Protein AF-A0A544TQI8-F1 (afdb_monomer_lite)

Structure (mmCIF, N/CA/C/O backbone):
data_AF-A0A544TQI8-F1
#
_entry.id   AF-A0A544TQI8-F1
#
loop_
_atom_site.group_PDB
_atom_site.id
_atom_site.type_symbol
_atom_site.label_atom_id
_atom_site.label_alt_id
_atom_site.label_comp_id
_atom_site.label_asym_id
_atom_site.label_entity_id
_atom_site.label_seq_id
_atom_site.pdbx_PDB_ins_code
_atom_site.Cartn_x
_atom_site.Cartn_y
_atom_site.Cartn_z
_atom_site.occupancy
_atom_site.B_iso_or_equiv
_atom_site.auth_seq_id
_atom_site.auth_comp_id
_atom_site.auth_asym_id
_atom_site.auth_atom_id
_atom_site.pdbx_PDB_model_num
ATOM 1 N N . MET A 1 1 ? 3.063 -7.595 -22.246 1.00 33.50 1 MET A N 1
ATOM 2 C CA . MET A 1 1 ? 1.743 -7.183 -22.758 1.00 33.50 1 MET A CA 1
ATOM 3 C C . MET A 1 1 ? 1.339 -8.216 -23.796 1.00 33.50 1 MET A C 1
ATOM 5 O O . MET A 1 1 ? 2.008 -8.304 -24.815 1.00 33.50 1 MET A O 1
ATOM 9 N N . ILE A 1 2 ? 0.382 -9.089 -23.473 1.00 39.00 2 ILE A N 1
ATOM 10 C CA . ILE A 1 2 ? -0.178 -10.037 -24.446 1.00 39.00 2 ILE A CA 1
ATOM 11 C C . ILE A 1 2 ? -1.160 -9.211 -25.275 1.00 39.00 2 ILE A C 1
ATOM 13 O O . ILE A 1 2 ? -2.130 -8.689 -24.732 1.00 39.00 2 ILE A O 1
ATOM 17 N N . LEU A 1 3 ? -0.829 -8.982 -26.543 1.00 39.50 3 LEU A N 1
ATOM 18 C CA . LEU A 1 3 ? -1.693 -8.264 -27.471 1.00 39.50 3 LEU A CA 1
ATOM 19 C C . LEU A 1 3 ? -2.865 -9.196 -27.801 1.00 39.50 3 LEU A C 1
ATOM 21 O O . LEU A 1 3 ? -2.678 -10.246 -28.402 1.00 39.50 3 LEU A O 1
ATOM 25 N N . LEU A 1 4 ? -4.070 -8.825 -27.367 1.00 50.56 4 LEU A N 1
ATOM 26 C CA . LEU A 1 4 ? -5.328 -9.574 -27.535 1.00 50.56 4 LEU A CA 1
ATOM 27 C C . LEU A 1 4 ? -5.825 -9.656 -28.997 1.00 50.56 4 LEU A C 1
ATOM 29 O O . LEU A 1 4 ? -6.985 -9.976 -29.224 1.00 50.56 4 LEU A O 1
ATOM 33 N N . ASN A 1 5 ? -4.967 -9.360 -29.976 1.00 49.22 5 ASN A N 1
ATOM 34 C CA . ASN A 1 5 ? -5.306 -9.316 -31.400 1.00 49.22 5 ASN A CA 1
ATOM 35 C C . ASN A 1 5 ? -4.503 -10.314 -32.251 1.00 49.22 5 ASN A C 1
ATOM 37 O O . ASN A 1 5 ? -4.625 -10.304 -33.473 1.00 49.22 5 ASN A O 1
ATOM 41 N N . ASP A 1 6 ? -3.677 -11.159 -31.628 1.00 52.00 6 ASP A N 1
ATOM 42 C CA . ASP A 1 6 ? -2.896 -12.155 -32.357 1.00 52.00 6 ASP A CA 1
ATOM 43 C C . ASP A 1 6 ? -3.709 -13.450 -32.550 1.00 52.00 6 ASP A C 1
ATOM 45 O O . ASP A 1 6 ? -4.321 -13.967 -31.614 1.00 52.00 6 ASP A O 1
ATOM 49 N N . ASP A 1 7 ? -3.697 -13.959 -33.787 1.00 59.19 7 ASP A N 1
ATOM 50 C CA . ASP A 1 7 ? -4.352 -15.189 -34.252 1.00 59.19 7 ASP A CA 1
ATOM 51 C C . ASP A 1 7 ? -4.130 -16.363 -33.271 1.00 59.19 7 ASP A C 1
ATOM 53 O O . ASP A 1 7 ? -3.034 -16.546 -32.736 1.00 59.19 7 ASP A O 1
ATOM 57 N N . VAL A 1 8 ? -5.157 -17.186 -33.036 1.00 58.22 8 VAL A N 1
ATOM 58 C CA . VAL A 1 8 ? -5.139 -18.327 -32.095 1.00 58.22 8 VAL A CA 1
ATOM 59 C C . VAL A 1 8 ? -3.927 -19.242 -32.325 1.00 58.22 8 VAL A C 1
ATOM 61 O O . VAL A 1 8 ? -3.329 -19.749 -31.371 1.00 58.22 8 VAL A O 1
ATOM 64 N N . ASN A 1 9 ? -3.488 -19.373 -33.580 1.00 58.84 9 ASN A N 1
ATOM 65 C CA . ASN A 1 9 ? -2.301 -20.143 -33.955 1.00 58.84 9 ASN A CA 1
ATOM 66 C C . ASN A 1 9 ? -0.993 -19.581 -33.357 1.00 58.84 9 ASN A C 1
ATOM 68 O O . ASN A 1 9 ? -0.081 -20.337 -33.010 1.00 58.84 9 ASN A O 1
ATOM 72 N N . TYR A 1 10 ? -0.898 -18.261 -33.185 1.00 60.62 10 TYR A N 1
ATOM 73 C CA . TYR A 1 10 ? 0.247 -17.594 -32.564 1.00 60.62 10 TYR A CA 1
ATOM 74 C C . TYR A 1 10 ? 0.290 -17.819 -31.048 1.00 60.62 10 TYR A C 1
ATOM 76 O O . TYR A 1 10 ? 1.363 -18.060 -30.486 1.00 60.62 10 TYR A O 1
ATOM 84 N N . LEU A 1 11 ? -0.870 -17.805 -30.384 1.00 57.50 11 LEU A N 1
ATOM 85 C CA . LEU A 1 11 ? -0.966 -18.071 -28.946 1.00 57.50 11 LEU A CA 1
ATOM 86 C C . LEU A 1 11 ? -0.555 -19.512 -28.614 1.00 57.50 11 LEU A C 1
ATOM 88 O O . LEU A 1 11 ? 0.201 -19.729 -27.664 1.00 57.50 11 LEU A O 1
ATOM 92 N N . MET A 1 12 ? -0.965 -20.479 -29.438 1.00 59.19 12 MET A N 1
ATOM 93 C CA . MET A 1 12 ? -0.558 -21.881 -29.295 1.00 59.19 12 MET A CA 1
ATOM 94 C C . MET A 1 12 ? 0.950 -22.064 -29.488 1.00 59.19 12 MET A C 1
ATOM 96 O O . MET A 1 12 ? 1.611 -22.659 -28.638 1.00 59.19 12 MET A O 1
ATOM 100 N N . GLY A 1 13 ? 1.510 -21.512 -30.569 1.00 62.47 13 GLY A N 1
ATOM 101 C CA . GLY A 1 13 ? 2.920 -21.709 -30.913 1.00 62.47 13 GLY A CA 1
ATOM 102 C C . GLY A 1 13 ? 3.904 -21.005 -29.975 1.00 62.47 13 GLY A C 1
ATOM 103 O O . GLY A 1 13 ? 4.979 -21.536 -29.702 1.00 62.47 13 GLY A O 1
ATOM 104 N N . LYS A 1 14 ? 3.558 -19.816 -29.465 1.00 62.19 14 LYS A N 1
ATOM 105 C CA . LYS A 1 14 ? 4.478 -18.998 -28.657 1.00 62.19 14 LYS A CA 1
ATOM 106 C C . LYS A 1 14 ? 4.381 -19.259 -27.157 1.00 62.19 14 LYS A C 1
ATOM 108 O O . LYS A 1 14 ? 5.388 -19.141 -26.460 1.00 62.19 14 LYS A O 1
ATOM 113 N N . TYR A 1 15 ? 3.189 -19.586 -26.661 1.00 60.22 15 TYR A N 1
ATOM 114 C CA . TYR A 1 15 ? 2.921 -19.701 -25.225 1.00 60.22 15 TYR A CA 1
ATOM 115 C C . TYR A 1 15 ? 2.523 -21.118 -24.784 1.00 60.22 15 TYR A C 1
ATOM 117 O O . TYR A 1 15 ? 2.241 -21.313 -23.605 1.00 60.22 15 TYR A O 1
ATOM 125 N N . ASN A 1 16 ? 2.541 -22.103 -25.696 1.00 64.44 16 ASN A N 1
ATOM 126 C CA . ASN A 1 16 ? 2.201 -23.510 -25.436 1.00 64.44 16 ASN A CA 1
ATOM 127 C C . ASN A 1 16 ? 0.862 -23.668 -24.692 1.00 64.44 16 ASN A C 1
ATOM 129 O O . ASN A 1 16 ? 0.734 -24.417 -23.721 1.00 64.44 16 ASN A O 1
ATOM 133 N N . VAL A 1 17 ? -0.116 -22.869 -25.113 1.00 68.25 17 VAL A N 1
ATOM 134 C CA . VAL A 1 17 ? -1.432 -22.766 -24.486 1.00 68.25 17 VAL A CA 1
ATOM 135 C C . VAL A 1 17 ? -2.222 -24.045 -24.760 1.00 68.25 17 VAL A C 1
ATOM 137 O O . VAL A 1 17 ? -2.311 -24.476 -25.906 1.00 68.25 17 VAL A O 1
ATOM 140 N N . SER A 1 18 ? -2.791 -24.652 -23.715 1.00 69.12 18 SER A N 1
ATOM 141 C CA . SER A 1 18 ? -3.579 -25.881 -23.844 1.00 69.12 18 SER A CA 1
ATOM 142 C C . SER A 1 18 ? -4.936 -25.629 -24.512 1.00 69.12 18 SER A C 1
ATOM 144 O O . SER A 1 18 ? -5.539 -24.565 -24.353 1.00 69.12 18 SER A O 1
ATOM 146 N N . ASP A 1 19 ? -5.466 -26.645 -25.199 1.00 68.19 19 ASP A N 1
ATOM 147 C CA . ASP A 1 19 ? -6.786 -26.590 -25.850 1.00 68.19 19 ASP A CA 1
ATOM 148 C C . ASP A 1 19 ? -7.921 -26.238 -24.874 1.00 68.19 19 ASP A C 1
ATOM 150 O O . ASP A 1 19 ? -8.929 -25.637 -25.248 1.00 68.19 19 ASP A O 1
ATOM 154 N N . GLU A 1 20 ? -7.762 -26.602 -23.601 1.00 70.75 20 GLU A N 1
ATOM 155 C CA . GLU A 1 20 ? -8.713 -26.288 -22.536 1.00 70.75 20 GLU A CA 1
ATOM 156 C C . GLU A 1 20 ? -8.747 -24.787 -22.226 1.00 70.75 20 GLU A C 1
ATOM 158 O O . GLU A 1 20 ? -9.825 -24.204 -22.096 1.00 70.75 20 GLU A O 1
ATOM 163 N N . PHE A 1 21 ? -7.583 -24.135 -22.202 1.00 68.06 21 PHE A N 1
ATOM 164 C CA . PHE A 1 21 ? -7.500 -22.690 -22.013 1.00 68.06 21 PHE A CA 1
ATOM 165 C C . PHE A 1 21 ? -8.109 -21.934 -23.198 1.00 68.06 21 PHE A C 1
ATOM 167 O O . PHE A 1 21 ? -8.815 -20.950 -22.994 1.00 68.06 21 PHE A O 1
ATOM 174 N N . LEU A 1 22 ? -7.904 -22.410 -24.430 1.00 68.44 22 LEU A N 1
ATOM 175 C CA . LEU A 1 22 ? -8.494 -21.790 -25.623 1.00 68.44 22 LEU A CA 1
ATOM 176 C C . LEU A 1 22 ? -10.021 -21.875 -25.634 1.00 68.44 22 LEU A C 1
ATOM 178 O O . LEU A 1 22 ? -10.691 -20.908 -25.991 1.00 68.44 22 LEU A O 1
ATOM 182 N N . LYS A 1 23 ? -10.590 -23.004 -25.198 1.00 69.94 23 LYS A N 1
ATOM 183 C CA . LYS A 1 23 ? -12.048 -23.140 -25.044 1.00 69.94 23 LYS A CA 1
ATOM 184 C C . LYS A 1 23 ? -12.604 -22.155 -24.023 1.00 69.94 23 LYS A C 1
ATOM 186 O O . LYS A 1 23 ? -13.650 -21.558 -24.260 1.00 69.94 23 LYS A O 1
ATOM 191 N N . LEU A 1 24 ? -11.899 -21.980 -22.910 1.00 70.00 24 LEU A N 1
ATOM 192 C CA . LEU A 1 24 ? -12.303 -21.066 -21.847 1.00 70.00 24 LEU A CA 1
ATOM 193 C C . LEU A 1 24 ? -12.181 -19.604 -22.303 1.00 70.00 24 LEU A C 1
ATOM 195 O O . LEU A 1 24 ? -13.085 -18.810 -22.057 1.00 70.00 24 LEU A O 1
ATOM 199 N N . LEU A 1 25 ? -11.126 -19.274 -23.051 1.00 69.44 25 LEU A N 1
ATOM 200 C CA . LEU A 1 25 ? -10.949 -17.961 -23.670 1.00 69.44 25 LEU A CA 1
ATOM 201 C C . LEU A 1 25 ? -12.081 -17.645 -24.655 1.00 69.44 25 LEU A C 1
ATOM 203 O O . LEU A 1 25 ? -12.679 -16.577 -24.559 1.00 69.44 25 LEU A O 1
ATOM 207 N N . ASN A 1 26 ? -12.430 -18.585 -25.537 1.00 68.75 26 ASN A N 1
ATOM 208 C CA . ASN A 1 26 ? -13.532 -18.407 -26.484 1.00 68.75 26 ASN A CA 1
ATOM 209 C C . ASN A 1 26 ? -14.877 -18.232 -25.766 1.00 68.75 26 ASN A C 1
ATOM 211 O O . ASN A 1 26 ? -15.634 -17.332 -26.108 1.00 68.75 26 ASN A O 1
ATOM 215 N N . ALA A 1 27 ? -15.141 -19.010 -24.712 1.00 70.25 27 ALA A N 1
ATOM 216 C CA . ALA A 1 27 ? -16.361 -18.860 -23.919 1.00 70.25 27 ALA A CA 1
ATOM 217 C C . ALA A 1 27 ? -16.449 -17.486 -23.227 1.00 70.25 27 ALA A C 1
ATOM 219 O O . ALA A 1 27 ? -17.521 -16.883 -23.185 1.00 70.25 27 ALA A O 1
ATOM 220 N N . ILE A 1 28 ? -15.326 -16.967 -22.716 1.00 67.62 28 ILE A N 1
ATOM 221 C CA . ILE A 1 28 ? -15.257 -15.615 -22.142 1.00 67.62 28 ILE A CA 1
ATOM 222 C C . ILE A 1 28 ? -15.479 -14.553 -23.226 1.00 67.62 28 ILE A C 1
ATOM 224 O O . ILE A 1 28 ? -16.180 -13.572 -22.981 1.00 67.62 28 ILE A O 1
ATOM 228 N N . MET A 1 29 ? -14.905 -14.731 -24.418 1.00 63.56 29 MET A N 1
ATOM 229 C CA . MET A 1 29 ? -15.091 -13.803 -25.537 1.00 63.56 29 MET A CA 1
ATOM 230 C C . MET A 1 29 ? -16.538 -13.782 -26.032 1.00 63.56 29 MET A C 1
ATOM 232 O O . MET A 1 29 ? -17.070 -12.704 -26.290 1.00 63.56 29 MET A O 1
ATOM 236 N N . ASP A 1 30 ? -17.194 -14.937 -26.108 1.00 68.75 30 ASP A N 1
ATOM 237 C CA . ASP A 1 30 ? -18.601 -15.042 -26.493 1.00 68.75 30 ASP A CA 1
ATOM 238 C C . ASP A 1 30 ? -19.522 -14.389 -25.451 1.00 68.75 30 ASP A C 1
ATOM 240 O O . ASP A 1 30 ? -20.425 -13.633 -25.814 1.00 68.75 30 ASP A O 1
ATOM 244 N N . ASP A 1 31 ? -19.252 -14.589 -24.156 1.00 68.44 31 ASP A N 1
ATOM 245 C CA . ASP A 1 31 ? -19.977 -13.920 -23.067 1.00 68.44 31 ASP A CA 1
ATOM 246 C C . ASP A 1 31 ? -19.749 -12.394 -23.073 1.00 68.44 31 ASP A C 1
ATOM 248 O O . ASP A 1 31 ? -20.691 -11.614 -22.909 1.00 68.44 31 ASP A O 1
ATOM 252 N N . ALA A 1 32 ? -18.521 -11.941 -23.345 1.00 58.91 32 ALA A N 1
ATOM 253 C CA . ALA A 1 32 ? -18.191 -10.520 -23.460 1.00 58.91 32 ALA A CA 1
ATOM 254 C C . ALA A 1 32 ? -18.827 -9.861 -24.700 1.00 58.91 32 ALA A C 1
ATOM 256 O O . ALA A 1 32 ? -19.307 -8.724 -24.617 1.00 58.91 32 ALA A O 1
ATOM 257 N N . ASN A 1 33 ? -18.876 -10.577 -25.829 1.00 60.59 33 ASN A N 1
ATOM 258 C CA . ASN A 1 33 ? -19.568 -10.161 -27.051 1.00 60.59 33 ASN A CA 1
ATOM 259 C C . ASN A 1 33 ? -21.082 -10.060 -26.826 1.00 60.59 33 ASN A C 1
ATOM 261 O O . ASN A 1 33 ? -21.691 -9.056 -27.199 1.00 60.59 33 ASN A O 1
ATOM 265 N N . ALA A 1 34 ? -21.685 -11.056 -26.168 1.00 65.88 34 ALA A N 1
ATOM 266 C CA . ALA A 1 34 ? -23.108 -11.053 -25.827 1.00 65.88 34 ALA A CA 1
ATOM 267 C C . ALA A 1 34 ? -23.478 -9.888 -24.891 1.00 65.88 34 ALA A C 1
ATOM 269 O O . ALA A 1 34 ? -24.565 -9.321 -25.002 1.00 65.88 34 ALA A O 1
ATOM 270 N N . LYS A 1 35 ? -22.552 -9.482 -24.013 1.00 62.75 35 LYS A N 1
ATOM 271 C CA . LYS A 1 35 ? -22.691 -8.324 -23.114 1.00 62.75 35 LYS A CA 1
ATOM 272 C C . LYS A 1 35 ? -22.326 -6.981 -23.761 1.00 62.75 35 LYS A C 1
ATOM 274 O O . LYS A 1 35 ? -22.401 -5.952 -23.096 1.00 62.75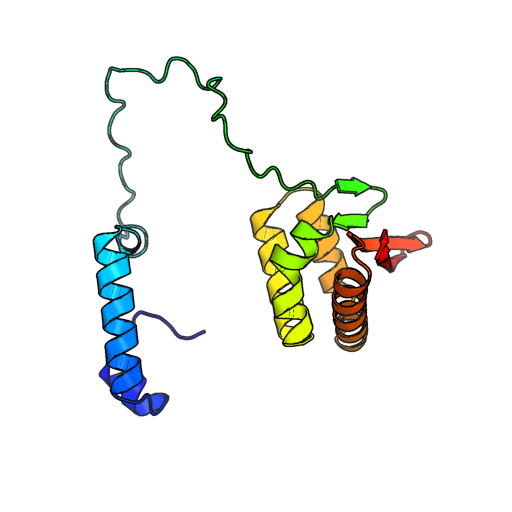 35 LYS A O 1
ATOM 279 N N . GLY A 1 36 ? -21.941 -6.967 -25.041 1.00 56.41 36 GLY A N 1
ATOM 280 C CA . GLY A 1 36 ? -21.633 -5.751 -25.801 1.00 56.41 36 GLY A CA 1
ATOM 281 C C . GLY A 1 36 ? -20.338 -5.036 -25.393 1.00 56.41 36 GLY A C 1
ATOM 282 O O . GLY A 1 36 ? -20.113 -3.908 -25.826 1.00 56.41 36 GLY A O 1
ATOM 283 N N . LEU A 1 37 ? -19.476 -5.673 -24.595 1.00 53.09 37 LEU A N 1
ATOM 284 C CA . LEU A 1 37 ? -18.256 -5.066 -24.041 1.00 53.09 37 LEU A CA 1
ATOM 285 C C . LEU A 1 37 ? -17.127 -4.923 -25.074 1.00 53.09 37 LEU A C 1
ATOM 287 O O . LEU A 1 37 ? -16.242 -4.086 -24.927 1.00 53.09 37 LEU A O 1
ATOM 291 N N . THR A 1 38 ? -17.164 -5.714 -26.142 1.00 48.69 38 THR A N 1
ATOM 292 C CA . THR A 1 38 ? -16.158 -5.714 -27.217 1.00 48.69 38 THR A CA 1
ATOM 293 C C . THR A 1 38 ? -16.434 -4.685 -28.314 1.00 48.69 38 THR A C 1
ATOM 295 O O . THR A 1 38 ? -15.518 -4.316 -29.047 1.00 48.69 38 THR A O 1
ATOM 298 N N . LYS A 1 39 ? -17.661 -4.148 -28.398 1.00 47.78 39 LYS A N 1
ATOM 299 C CA . LYS A 1 39 ? -18.039 -3.126 -29.393 1.00 47.78 39 LYS A CA 1
ATOM 300 C C . LYS A 1 39 ? -17.334 -1.778 -29.206 1.00 47.78 39 LYS A C 1
ATOM 302 O O . LYS A 1 39 ? -17.347 -0.978 -30.129 1.00 47.78 39 LYS A O 1
ATOM 307 N N . GLY A 1 40 ? -16.730 -1.524 -28.044 1.00 43.62 40 GLY A N 1
ATOM 308 C CA . GLY A 1 40 ? -15.993 -0.286 -27.769 1.00 43.62 40 GLY A CA 1
ATOM 309 C C . GLY A 1 40 ? -14.484 -0.360 -28.014 1.00 43.62 40 GLY A C 1
ATOM 310 O O . GLY A 1 40 ? -13.809 0.652 -27.865 1.00 43.62 40 GLY A O 1
ATOM 311 N N . LEU A 1 41 ? -13.936 -1.538 -28.339 1.00 43.69 41 LEU A N 1
ATOM 312 C CA . LEU A 1 41 ? -12.482 -1.746 -28.422 1.00 43.69 41 LEU A CA 1
ATOM 313 C C . LEU A 1 41 ? -11.964 -1.932 -29.855 1.00 43.69 41 LEU A C 1
ATOM 315 O O . LEU A 1 41 ? -10.753 -1.910 -30.057 1.00 43.69 41 LEU A O 1
ATOM 319 N N . ILE A 1 42 ? -12.852 -2.086 -30.844 1.00 43.75 42 ILE A N 1
ATOM 320 C CA . ILE A 1 42 ? -12.483 -2.220 -32.260 1.00 43.75 42 ILE A CA 1
ATOM 321 C C . ILE A 1 42 ? -13.435 -1.383 -33.126 1.00 43.75 42 ILE A C 1
ATOM 323 O O . ILE A 1 42 ? -14.282 -1.911 -33.841 1.00 43.75 42 ILE A O 1
ATOM 327 N N . SER A 1 43 ? -13.313 -0.062 -33.061 1.00 39.00 43 SER A N 1
ATOM 328 C CA . SER A 1 43 ? -13.720 0.800 -34.172 1.00 39.00 43 SER A CA 1
ATOM 329 C C . SER A 1 43 ? -12.891 2.080 -34.147 1.00 39.00 43 SER A C 1
ATOM 331 O O . SER A 1 43 ? -13.012 2.877 -33.222 1.00 39.00 43 SER A O 1
ATOM 333 N N . ASP A 1 44 ? -12.090 2.278 -35.194 1.00 43.34 44 ASP A N 1
ATOM 334 C CA . ASP A 1 44 ? -11.446 3.555 -35.549 1.00 43.34 44 ASP A CA 1
ATOM 335 C C . ASP A 1 44 ? -12.463 4.622 -36.014 1.00 43.34 44 ASP A C 1
ATOM 337 O O . ASP A 1 44 ? -12.092 5.715 -36.434 1.00 43.34 44 ASP A O 1
ATOM 341 N N . ASP A 1 45 ? -13.761 4.334 -35.914 1.00 40.38 45 ASP A N 1
ATOM 342 C CA . ASP A 1 45 ? -14.816 5.308 -36.124 1.00 40.38 45 ASP A CA 1
ATOM 343 C C . ASP A 1 45 ? -15.122 6.011 -34.803 1.00 40.38 45 ASP A C 1
ATOM 345 O O . ASP A 1 45 ? -15.565 5.396 -33.828 1.00 40.38 45 ASP A O 1
ATOM 349 N N . PHE A 1 46 ? -14.925 7.332 -34.790 1.00 42.31 46 PHE A N 1
ATOM 350 C CA . PHE A 1 46 ? -15.601 8.218 -33.852 1.00 42.31 46 PHE A CA 1
ATOM 351 C C . PHE A 1 46 ? -17.082 7.833 -33.844 1.00 42.31 46 PHE A C 1
ATOM 353 O O . PHE A 1 46 ? -17.809 8.113 -34.797 1.00 42.31 46 PHE A O 1
ATOM 360 N N . VAL A 1 47 ? -17.528 7.178 -32.771 1.00 38.84 47 VAL A N 1
ATOM 361 C CA . VAL A 1 47 ? -18.945 6.923 -32.540 1.00 38.84 47 VAL A CA 1
ATOM 362 C C . VAL A 1 47 ? -19.614 8.289 -32.484 1.00 38.84 47 VAL A C 1
ATOM 364 O O . VAL A 1 47 ? -19.485 9.024 -31.504 1.00 38.84 47 VAL A O 1
ATOM 367 N N . SER A 1 48 ? -20.316 8.651 -33.556 1.00 38.78 48 SER A N 1
ATOM 368 C CA . SER A 1 48 ? -21.303 9.714 -33.511 1.00 38.78 48 SER A CA 1
ATOM 369 C C . SER A 1 48 ? -22.303 9.311 -32.438 1.00 38.78 48 SER A C 1
ATOM 371 O O . SER A 1 48 ? -23.056 8.349 -32.614 1.00 38.78 48 SER A O 1
ATOM 373 N N . LEU A 1 49 ? -22.244 10.009 -31.302 1.00 41.91 49 LEU A N 1
ATOM 374 C CA . LEU A 1 49 ? -23.219 9.878 -30.232 1.00 41.91 49 LEU A CA 1
ATOM 375 C C . LEU A 1 49 ? -24.613 9.967 -30.867 1.00 41.91 49 LEU A C 1
ATOM 377 O O . LEU A 1 49 ? -24.828 10.861 -31.694 1.00 41.91 49 LEU A O 1
ATOM 381 N N . PRO A 1 50 ? -25.544 9.053 -30.539 1.00 41.31 50 PRO A N 1
ATOM 382 C CA . PRO A 1 50 ? -26.901 9.154 -31.045 1.00 41.31 50 PRO A CA 1
ATOM 383 C C . PRO A 1 50 ? -27.424 10.555 -30.726 1.00 41.31 50 PRO A C 1
ATOM 385 O O . PRO A 1 50 ? -27.290 11.031 -29.595 1.00 41.31 50 PRO A O 1
ATOM 388 N N . THR A 1 51 ? -27.963 11.230 -31.746 1.00 45.50 51 THR A N 1
ATOM 389 C CA . THR A 1 51 ? -28.641 12.521 -31.587 1.00 45.50 51 THR A CA 1
ATOM 390 C C . THR A 1 51 ? -29.576 12.442 -30.385 1.00 45.50 51 THR A C 1
ATOM 392 O O . THR A 1 51 ? -30.248 11.413 -30.251 1.00 45.50 51 THR A O 1
ATOM 395 N N . PRO A 1 52 ? -29.620 13.476 -29.521 1.00 42.66 52 PRO A N 1
ATOM 396 C CA . PRO A 1 52 ? -30.397 13.426 -28.293 1.00 42.66 52 PRO A CA 1
ATOM 397 C C . PRO A 1 52 ? -31.819 12.996 -28.631 1.00 42.66 52 PRO A C 1
ATOM 399 O O . PRO A 1 52 ? -32.504 13.669 -29.400 1.00 42.66 52 PRO A O 1
ATOM 402 N N . VAL A 1 53 ? -32.237 11.845 -28.103 1.00 46.00 53 VAL A N 1
ATOM 403 C CA . VAL A 1 53 ? -33.641 11.454 -28.152 1.00 46.00 53 VAL A CA 1
ATOM 404 C C . VAL A 1 53 ? -34.392 12.568 -27.437 1.00 46.00 53 VAL A C 1
ATOM 406 O O . VAL A 1 53 ? -34.067 12.907 -26.297 1.00 46.00 53 VAL A O 1
ATOM 409 N N . GLU A 1 54 ? -35.332 13.180 -28.151 1.00 46.59 54 GLU A N 1
ATOM 410 C CA . GLU A 1 54 ? -36.215 14.244 -27.686 1.00 46.59 54 GLU A CA 1
ATOM 411 C C . GLU A 1 54 ? -37.140 13.671 -26.601 1.00 46.59 54 GLU A C 1
ATOM 413 O O . GLU A 1 54 ? -38.261 13.227 -26.814 1.00 46.59 54 GLU A O 1
ATOM 418 N N . GLY A 1 55 ? -36.549 13.559 -25.426 1.00 48.38 55 GLY A N 1
ATOM 419 C CA . GLY A 1 55 ? -37.019 12.882 -24.232 1.00 48.38 55 GLY A CA 1
ATOM 420 C C . GLY A 1 55 ? -35.956 13.149 -23.181 1.00 48.38 55 GLY A C 1
ATOM 421 O O . GLY A 1 55 ? -35.288 12.235 -22.704 1.00 48.38 55 GLY A O 1
ATOM 422 N N . GLY A 1 56 ? -35.705 14.444 -22.967 1.00 39.66 56 GLY A N 1
ATOM 423 C CA . GLY A 1 56 ? -34.600 14.946 -22.172 1.00 39.66 56 GLY A CA 1
ATOM 424 C C . GLY A 1 56 ? -34.540 14.259 -20.815 1.00 39.66 56 GLY A C 1
ATOM 425 O O . GLY A 1 56 ? -35.549 14.101 -20.130 1.00 39.66 56 GLY A O 1
ATOM 426 N N . ILE A 1 57 ? -33.332 13.880 -20.412 1.00 49.16 57 ILE A N 1
ATOM 427 C CA . ILE A 1 57 ? -33.034 13.636 -19.006 1.00 49.16 57 ILE A CA 1
ATOM 428 C C . ILE A 1 57 ? -33.187 14.998 -18.320 1.0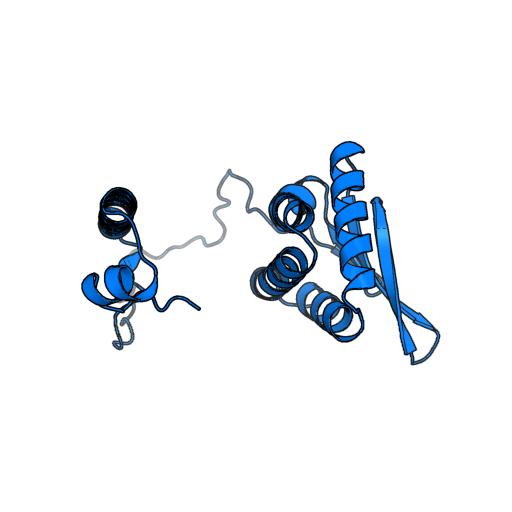0 49.16 57 ILE A C 1
ATOM 430 O O . ILE A 1 57 ? -32.280 15.824 -18.350 1.00 49.16 57 ILE A O 1
ATOM 434 N N . THR A 1 58 ? -34.374 15.271 -17.784 1.00 47.47 58 THR A N 1
ATOM 435 C CA . THR A 1 58 ? -34.706 16.544 -17.127 1.00 47.47 58 THR A CA 1
ATOM 436 C C . THR A 1 58 ? -34.265 16.604 -15.667 1.00 47.47 58 THR A C 1
ATOM 438 O O . THR A 1 58 ? -34.476 17.623 -15.030 1.00 47.47 58 THR A O 1
ATOM 441 N N . ASP A 1 59 ? -33.642 15.551 -15.135 1.00 48.38 59 ASP A N 1
ATOM 442 C CA . ASP A 1 59 ? -33.081 15.548 -13.782 1.00 48.38 59 ASP A CA 1
ATOM 443 C C . ASP A 1 59 ? -31.807 14.703 -13.748 1.00 48.38 59 ASP A C 1
ATOM 445 O O . ASP A 1 59 ? -31.839 13.478 -13.629 1.00 48.38 59 ASP A O 1
ATOM 449 N N . ILE A 1 60 ? -30.665 15.384 -13.806 1.00 50.66 60 ILE A N 1
ATOM 450 C CA . ILE A 1 60 ? -29.340 14.831 -13.469 1.00 50.66 60 ILE A CA 1
ATOM 451 C C . ILE A 1 60 ? -29.159 14.694 -11.939 1.00 50.66 60 ILE A C 1
ATOM 453 O O . ILE A 1 60 ? -28.093 14.340 -11.449 1.00 50.66 60 ILE A O 1
ATOM 457 N N . THR A 1 61 ? -30.215 14.994 -11.186 1.00 45.44 61 THR A N 1
ATOM 458 C CA . THR A 1 61 ? -30.356 15.019 -9.722 1.00 45.44 61 THR A CA 1
ATOM 459 C C . THR A 1 61 ? -31.112 13.809 -9.178 1.00 45.44 61 THR A C 1
ATOM 461 O O . THR A 1 61 ? -31.333 13.727 -7.971 1.00 45.44 61 THR A O 1
ATOM 464 N N . LYS A 1 62 ? -31.511 12.844 -10.019 1.00 41.19 62 LYS A N 1
ATOM 465 C CA . LYS A 1 62 ? -32.031 11.570 -9.511 1.00 41.19 62 LYS A CA 1
ATOM 466 C C . LYS A 1 62 ? -30.890 10.762 -8.900 1.00 41.19 62 LYS A C 1
ATOM 468 O O . LYS A 1 62 ? -30.156 10.072 -9.601 1.00 41.19 62 LYS A O 1
ATOM 473 N N . GLU A 1 63 ? -30.770 10.866 -7.580 1.00 43.03 63 GLU A N 1
ATOM 474 C CA . GLU A 1 63 ? -30.029 9.931 -6.742 1.00 43.03 63 GLU A CA 1
ATOM 475 C C . GLU A 1 63 ? -30.457 8.502 -7.097 1.00 43.03 63 GLU A C 1
ATOM 477 O O . GLU A 1 63 ? -31.619 8.120 -6.941 1.00 43.03 63 GLU A O 1
ATOM 482 N N . PHE A 1 64 ? -29.516 7.706 -7.598 1.00 44.88 64 PHE A N 1
ATOM 483 C CA . PHE A 1 64 ? -29.666 6.260 -7.594 1.00 44.88 64 PHE A CA 1
ATOM 484 C C . PHE A 1 64 ? -29.652 5.821 -6.120 1.00 44.88 64 PHE A C 1
ATOM 486 O O . PHE A 1 64 ? -28.669 6.103 -5.430 1.00 44.88 64 PHE A O 1
ATOM 493 N N . PRO A 1 65 ? -30.702 5.162 -5.592 1.00 42.22 65 PRO A N 1
ATOM 494 C CA . PRO A 1 65 ? -30.667 4.611 -4.246 1.00 42.22 65 PRO A CA 1
ATOM 495 C C . PRO A 1 65 ? -29.812 3.343 -4.291 1.00 42.22 65 PRO A C 1
ATOM 497 O O . PRO A 1 65 ? -30.301 2.231 -4.477 1.00 42.22 65 PRO A O 1
ATOM 500 N N . GLY A 1 66 ? -28.508 3.542 -4.211 1.00 41.38 66 GLY A N 1
ATOM 501 C CA . GLY A 1 66 ? -27.503 2.499 -4.294 1.00 41.38 66 GLY A CA 1
ATOM 502 C C . GLY A 1 66 ? -26.159 3.174 -4.438 1.00 41.38 66 GLY A C 1
ATOM 503 O O . GLY A 1 66 ? -25.807 3.557 -5.548 1.00 41.38 66 GLY A O 1
ATOM 504 N N . ASP A 1 67 ? -25.505 3.376 -3.291 1.00 42.78 67 ASP A N 1
ATOM 505 C CA . ASP A 1 67 ? -24.167 3.930 -3.094 1.00 42.78 67 ASP A CA 1
ATOM 506 C C . ASP A 1 67 ? -23.423 4.194 -4.401 1.00 42.78 67 ASP A C 1
ATOM 508 O O . ASP A 1 67 ? -22.775 3.309 -4.967 1.00 42.78 67 ASP A O 1
ATOM 512 N N . THR A 1 68 ? -23.472 5.447 -4.862 1.00 39.59 68 THR A N 1
ATOM 513 C CA . THR A 1 68 ? -22.357 5.993 -5.627 1.00 39.59 68 THR A CA 1
ATOM 514 C C . THR A 1 68 ? -21.121 5.632 -4.818 1.00 39.59 68 THR A C 1
ATOM 516 O O . THR A 1 68 ? -20.929 6.183 -3.732 1.00 39.59 68 THR A O 1
ATOM 519 N N . VAL A 1 69 ? -20.338 4.655 -5.290 1.00 43.34 69 VAL A N 1
ATOM 520 C CA . VAL A 1 69 ? -19.085 4.252 -4.653 1.00 43.34 69 VAL A CA 1
ATOM 521 C C . VAL A 1 69 ? -18.137 5.416 -4.871 1.00 43.34 69 VAL A C 1
ATOM 523 O O . VAL A 1 69 ? -17.377 5.465 -5.832 1.00 43.34 69 VAL A O 1
ATOM 526 N N . SER A 1 70 ? -18.298 6.431 -4.035 1.00 42.34 70 SER A N 1
ATOM 527 C CA . SER A 1 70 ? -17.472 7.612 -4.016 1.00 42.34 70 SER A CA 1
ATOM 528 C C . SER A 1 70 ? -16.204 7.156 -3.316 1.00 42.34 70 SER A C 1
ATOM 530 O O . SER A 1 70 ? -16.280 6.818 -2.131 1.00 42.34 70 SER A O 1
ATOM 532 N N . PRO A 1 71 ? -15.069 7.038 -4.020 1.00 50.78 71 PRO A N 1
ATOM 533 C CA . PRO A 1 71 ? -13.831 6.659 -3.368 1.00 50.78 71 PRO A CA 1
ATOM 534 C C . PRO A 1 71 ? -13.580 7.656 -2.237 1.00 50.78 71 PRO A C 1
ATOM 536 O O . PRO A 1 71 ? -13.448 8.860 -2.457 1.00 50.78 71 PRO A O 1
ATOM 539 N N . MET A 1 72 ? -13.576 7.142 -1.008 1.00 59.00 72 MET A N 1
ATOM 540 C CA . MET A 1 72 ? -13.395 7.925 0.211 1.00 59.00 72 MET A CA 1
ATOM 541 C C . MET A 1 72 ? -11.911 8.173 0.485 1.00 59.00 72 MET A C 1
ATOM 543 O O . MET A 1 72 ? -11.568 8.646 1.566 1.00 59.00 72 MET A O 1
ATOM 547 N N . ALA A 1 73 ? -11.040 7.867 -0.482 1.00 60.19 73 ALA A N 1
ATOM 548 C CA . ALA A 1 73 ? -9.622 8.162 -0.452 1.00 60.19 73 ALA A CA 1
ATOM 549 C C . ALA A 1 73 ? -9.390 9.660 -0.197 1.00 60.19 73 ALA A C 1
ATOM 551 O O . ALA A 1 73 ? -9.432 10.500 -1.099 1.00 60.19 73 ALA A O 1
ATOM 552 N N . GLN A 1 74 ? -9.152 10.003 1.065 1.00 72.81 74 GLN A N 1
ATOM 553 C CA . GLN A 1 74 ? -8.935 11.376 1.497 1.00 72.81 74 GLN A CA 1
ATOM 554 C C . GLN A 1 74 ? -7.458 11.712 1.363 1.00 72.81 74 GLN A C 1
ATOM 556 O O . GLN A 1 74 ? -6.598 10.955 1.812 1.00 72.81 74 GLN A O 1
ATOM 561 N N . VAL A 1 75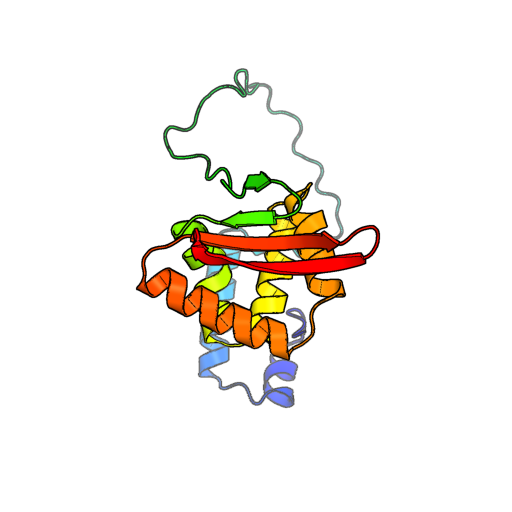 ? -7.154 12.872 0.781 1.00 78.12 75 VAL A N 1
ATOM 562 C CA . VAL A 1 75 ? -5.792 13.410 0.776 1.00 78.12 75 VAL A CA 1
ATOM 563 C C . VAL A 1 75 ? -5.669 14.456 1.868 1.00 78.12 75 VAL A C 1
ATOM 565 O O . VAL A 1 75 ? -6.366 15.469 1.848 1.00 78.12 75 VAL A O 1
ATOM 568 N N . LYS A 1 76 ? -4.761 14.224 2.813 1.00 78.94 76 LYS A N 1
ATOM 569 C CA . LYS A 1 76 ? -4.421 15.174 3.871 1.00 78.94 76 LYS A CA 1
ATOM 570 C C . LYS A 1 76 ? -2.915 15.172 4.092 1.00 78.94 76 LYS A C 1
ATOM 572 O O . LYS A 1 76 ? -2.320 14.112 4.258 1.00 78.94 76 LYS A O 1
ATOM 577 N N . ASP A 1 77 ? -2.305 16.355 4.089 1.00 81.81 77 ASP A N 1
ATOM 578 C CA . ASP A 1 77 ? -0.868 16.547 4.330 1.00 81.81 77 ASP A CA 1
ATOM 579 C C . ASP A 1 77 ? 0.027 15.667 3.434 1.00 81.81 77 ASP A C 1
ATOM 581 O O . ASP A 1 77 ? 0.941 15.005 3.921 1.00 81.81 77 ASP A O 1
ATOM 585 N N . TRP A 1 78 ? -0.263 15.621 2.124 1.00 84.00 78 TRP A N 1
ATOM 586 C CA . TRP A 1 78 ? 0.427 14.758 1.145 1.00 84.00 78 TRP A CA 1
ATOM 587 C C . TRP A 1 78 ? 0.361 13.254 1.455 1.00 84.00 78 TRP A C 1
ATOM 589 O O . TRP A 1 78 ? 1.203 12.477 1.004 1.00 84.00 78 TRP A O 1
ATOM 599 N N . LYS A 1 79 ? -0.654 12.823 2.207 1.00 87.44 79 LYS A N 1
ATOM 600 C CA . LYS A 1 79 ? -0.959 11.415 2.468 1.00 87.44 79 LYS A CA 1
ATOM 601 C C . LYS A 1 79 ? -2.353 11.093 1.979 1.00 87.44 79 LYS A C 1
ATOM 603 O O . LYS A 1 79 ? -3.292 11.835 2.250 1.00 87.44 79 LYS A O 1
ATOM 608 N N . VAL A 1 80 ? -2.465 9.98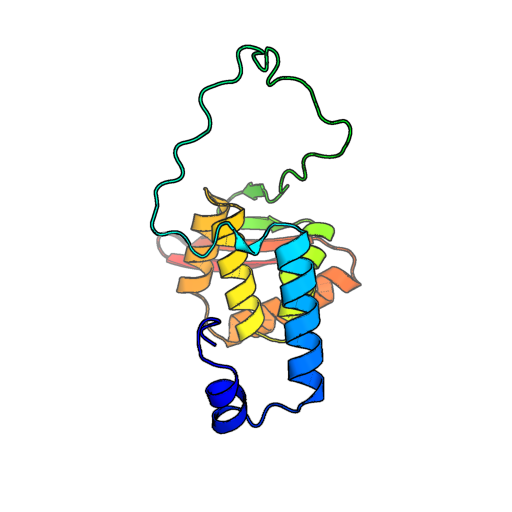1 1.269 1.00 87.75 80 VAL A N 1
ATOM 609 C CA . VAL A 1 80 ? -3.731 9.394 0.848 1.00 87.75 80 VAL A CA 1
ATOM 610 C C . VAL A 1 80 ? -4.123 8.354 1.879 1.00 87.75 80 VAL A C 1
ATOM 612 O O . VAL A 1 80 ? -3.333 7.455 2.168 1.00 87.75 80 VAL A O 1
ATOM 615 N N . TYR A 1 81 ? -5.321 8.481 2.430 1.00 89.00 81 TYR A N 1
ATOM 616 C CA . TYR A 1 81 ? -5.880 7.572 3.420 1.00 89.00 81 TYR A CA 1
ATOM 617 C C . TYR A 1 81 ? -6.918 6.687 2.748 1.00 89.00 81 TYR A C 1
ATOM 619 O O . TYR A 1 81 ? -7.906 7.190 2.227 1.00 89.00 81 TYR A O 1
ATOM 627 N N . PHE A 1 82 ? -6.692 5.379 2.782 1.00 89.19 82 PHE A N 1
ATOM 628 C CA . PHE A 1 82 ? -7.608 4.361 2.286 1.00 89.19 82 PHE A CA 1
ATOM 629 C C . PHE A 1 82 ? -8.274 3.652 3.455 1.00 89.19 82 PHE A C 1
ATOM 631 O O . PHE A 1 82 ? -7.600 3.206 4.392 1.00 89.19 82 PHE A O 1
ATOM 638 N N . THR A 1 83 ? -9.590 3.524 3.389 1.00 89.00 83 THR A N 1
ATOM 639 C CA . THR A 1 83 ? -10.380 2.721 4.325 1.00 89.00 83 THR A CA 1
ATOM 640 C C . THR A 1 83 ? -10.068 1.228 4.175 1.00 89.00 83 THR A C 1
ATOM 642 O O . THR A 1 83 ? -9.473 0.792 3.188 1.00 89.00 83 THR A O 1
ATOM 645 N N . LEU A 1 84 ? -10.474 0.410 5.151 1.00 84.62 84 LEU A N 1
ATOM 646 C CA . LEU A 1 84 ? -10.265 -1.043 5.100 1.00 84.62 84 LEU A CA 1
ATOM 647 C C . LEU A 1 84 ? -10.844 -1.678 3.823 1.00 84.62 84 LEU A C 1
ATOM 649 O O . LEU A 1 84 ? -10.224 -2.575 3.250 1.00 84.62 84 LEU A O 1
ATOM 653 N N . ASP A 1 85 ? -12.020 -1.231 3.385 1.00 84.94 85 ASP A N 1
ATOM 654 C CA . ASP A 1 85 ? -12.695 -1.807 2.222 1.00 84.94 85 ASP A CA 1
ATOM 655 C C . ASP A 1 85 ? -11.992 -1.422 0.917 1.00 84.94 85 ASP A C 1
ATOM 657 O O . ASP A 1 85 ? -11.784 -2.280 0.059 1.00 84.94 85 ASP A O 1
ATOM 661 N N . GLU A 1 86 ? -11.484 -0.193 0.816 1.00 84.25 86 GLU A N 1
ATOM 662 C CA . GLU A 1 86 ? -10.646 0.241 -0.308 1.00 84.25 86 GLU A CA 1
ATOM 663 C C . GLU A 1 86 ? -9.309 -0.505 -0.344 1.00 84.25 86 GLU A C 1
ATOM 665 O O . GLU A 1 86 ? -8.850 -0.915 -1.408 1.00 84.25 86 GLU A O 1
ATOM 670 N N . VAL A 1 87 ? -8.690 -0.749 0.815 1.00 88.38 87 VAL A N 1
ATOM 671 C CA . VAL A 1 87 ? -7.446 -1.531 0.890 1.00 88.38 87 VAL A CA 1
ATOM 672 C C . VAL A 1 87 ? -7.668 -2.959 0.392 1.00 88.38 87 VAL A C 1
ATOM 674 O O . VAL A 1 87 ? -6.842 -3.487 -0.359 1.00 88.38 87 VAL A O 1
ATOM 677 N N . LYS A 1 88 ? -8.790 -3.585 0.762 1.00 84.12 88 LYS A N 1
ATOM 678 C CA . LYS A 1 88 ? -9.158 -4.918 0.262 1.00 84.12 88 LYS A CA 1
ATOM 679 C C . LYS A 1 88 ? -9.428 -4.912 -1.237 1.00 84.12 88 LYS A C 1
ATOM 681 O O . LYS A 1 88 ? -8.926 -5.789 -1.935 1.00 84.12 88 LYS A O 1
ATOM 686 N N . MET A 1 89 ? -10.194 -3.931 -1.705 1.00 85.50 89 MET A N 1
ATOM 687 C CA . MET A 1 89 ? -10.611 -3.818 -3.098 1.00 85.50 89 MET A CA 1
ATOM 688 C C . MET A 1 89 ? -9.427 -3.548 -4.029 1.00 85.50 89 MET A C 1
ATOM 690 O O . MET A 1 89 ? -9.289 -4.213 -5.052 1.00 85.50 89 MET A O 1
ATOM 694 N N . TYR A 1 90 ? -8.562 -2.596 -3.676 1.00 86.31 90 TYR A N 1
ATOM 695 C CA . TYR A 1 90 ? -7.508 -2.125 -4.572 1.00 86.31 90 TYR A CA 1
ATOM 696 C C . TYR A 1 90 ? -6.178 -2.846 -4.384 1.00 86.31 90 TYR A C 1
ATOM 698 O O . TYR A 1 90 ? -5.446 -3.036 -5.355 1.00 86.31 90 TYR A O 1
ATOM 706 N N . PHE A 1 91 ? -5.831 -3.240 -3.154 1.00 90.00 91 PHE A N 1
ATOM 707 C CA . PHE A 1 91 ? -4.440 -3.575 -2.843 1.00 90.00 91 PHE A CA 1
ATOM 708 C C . PHE A 1 91 ? -4.216 -4.964 -2.265 1.00 90.00 91 PHE A C 1
ATOM 710 O O . PHE A 1 91 ? -3.122 -5.491 -2.432 1.00 90.00 91 PHE A O 1
ATOM 717 N N . PHE A 1 92 ? -5.192 -5.591 -1.611 1.00 84.81 92 PHE A N 1
ATOM 718 C CA . PHE A 1 92 ? -4.938 -6.824 -0.856 1.00 84.81 92 PHE A CA 1
ATOM 719 C C . PHE A 1 92 ? -4.447 -7.995 -1.722 1.00 84.81 92 PHE A C 1
ATOM 721 O O . PHE A 1 92 ? -3.449 -8.641 -1.387 1.00 84.81 92 PHE A O 1
ATOM 728 N N . VAL A 1 93 ? -5.091 -8.235 -2.867 1.00 85.25 93 VAL A N 1
ATOM 729 C CA . VAL A 1 93 ? -4.676 -9.297 -3.802 1.00 85.25 93 VAL A CA 1
ATOM 730 C C . VAL A 1 93 ? -3.296 -8.990 -4.394 1.00 85.25 93 VAL A C 1
ATOM 732 O O . VAL A 1 93 ? -2.429 -9.863 -4.463 1.00 85.25 93 VAL A O 1
ATOM 735 N N . ALA A 1 94 ? -3.056 -7.730 -4.759 1.00 81.56 94 ALA A N 1
ATOM 736 C CA . ALA A 1 94 ? -1.789 -7.287 -5.327 1.00 81.56 94 ALA A CA 1
ATOM 737 C C . ALA A 1 94 ? -0.635 -7.381 -4.312 1.00 81.56 94 ALA A C 1
ATOM 739 O O . ALA A 1 94 ? 0.428 -7.905 -4.634 1.00 81.56 94 ALA A O 1
ATOM 740 N N . ALA A 1 95 ? -0.864 -6.958 -3.068 1.00 81.44 95 ALA A N 1
ATOM 741 C CA . ALA A 1 95 ? 0.084 -7.061 -1.962 1.00 81.44 95 ALA A CA 1
ATOM 742 C C . ALA A 1 95 ? 0.439 -8.519 -1.638 1.00 81.44 95 ALA A C 1
ATOM 744 O O . ALA A 1 95 ? 1.600 -8.818 -1.370 1.00 81.44 95 ALA A O 1
ATOM 745 N N . SER A 1 96 ? -0.540 -9.425 -1.722 1.00 81.06 96 SER A N 1
ATOM 746 C CA . SER A 1 96 ? -0.324 -10.866 -1.530 1.00 81.06 96 SER A CA 1
ATOM 747 C C . SER A 1 96 ? 0.460 -11.505 -2.683 1.00 81.06 96 SER A C 1
ATOM 749 O O . SER A 1 96 ? 1.164 -12.489 -2.481 1.00 81.06 96 SER A O 1
ATOM 751 N N . THR A 1 97 ? 0.358 -10.940 -3.890 1.00 86.19 97 THR A N 1
ATOM 752 C CA . THR A 1 97 ? 1.099 -11.396 -5.078 1.00 86.19 97 THR A CA 1
ATOM 753 C C . THR A 1 97 ? 2.547 -10.898 -5.060 1.00 86.19 97 THR A C 1
ATOM 755 O O . THR A 1 97 ? 3.461 -11.612 -5.469 1.00 86.19 97 THR A O 1
ATOM 758 N N . GLY A 1 98 ? 2.767 -9.673 -4.575 1.00 78.31 98 GLY A N 1
ATOM 759 C CA . GLY A 1 98 ? 4.090 -9.121 -4.307 1.00 78.31 98 GLY A CA 1
ATOM 760 C C . GLY A 1 98 ? 4.308 -7.692 -4.825 1.00 78.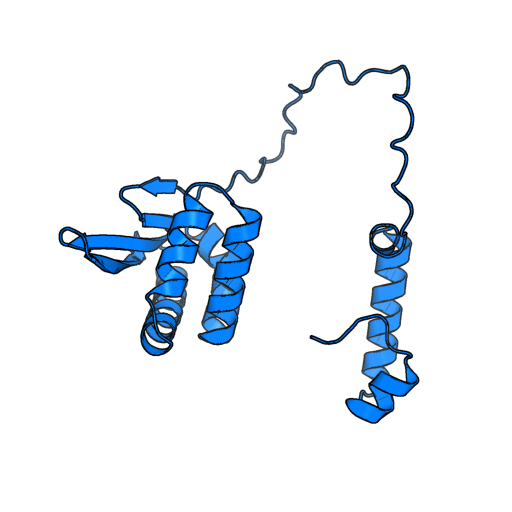31 98 GLY A C 1
ATOM 761 O O . GLY A 1 98 ? 3.411 -7.073 -5.401 1.00 78.31 98 GLY A O 1
ATOM 762 N N . PRO A 1 99 ? 5.532 -7.155 -4.660 1.00 79.19 99 PRO A N 1
ATOM 763 C CA . PRO A 1 99 ? 5.839 -5.734 -4.866 1.00 79.19 99 PRO A CA 1
ATOM 764 C C . PRO A 1 99 ? 5.536 -5.208 -6.271 1.00 79.19 99 PRO A C 1
ATOM 766 O O . PRO A 1 99 ? 5.059 -4.087 -6.423 1.00 79.19 99 PRO A O 1
ATOM 769 N N . VAL A 1 100 ? 5.799 -6.019 -7.301 1.00 82.44 100 VAL A N 1
ATOM 770 C CA . VAL A 1 100 ? 5.569 -5.640 -8.704 1.00 82.44 100 VAL A CA 1
ATOM 771 C C . VAL A 1 100 ? 4.072 -5.507 -8.992 1.00 82.44 100 VAL A C 1
ATOM 773 O O . VAL A 1 100 ? 3.648 -4.543 -9.626 1.00 82.44 100 VAL A O 1
ATOM 776 N N . ALA A 1 101 ? 3.262 -6.438 -8.478 1.00 82.94 101 ALA A N 1
ATOM 777 C CA . ALA A 1 101 ? 1.811 -6.387 -8.613 1.00 82.94 101 ALA A CA 1
ATOM 778 C C . ALA A 1 101 ? 1.225 -5.201 -7.836 1.00 82.94 101 ALA A C 1
ATOM 780 O O . ALA A 1 101 ? 0.359 -4.497 -8.352 1.00 82.94 101 ALA A O 1
ATOM 781 N N . LEU A 1 102 ? 1.735 -4.926 -6.631 1.00 85.56 102 LEU A N 1
ATOM 782 C CA . LEU A 1 102 ? 1.303 -3.775 -5.843 1.00 85.56 102 LEU A CA 1
ATOM 783 C C . LEU A 1 102 ? 1.628 -2.438 -6.526 1.00 85.56 102 LEU A C 1
ATOM 785 O O . LEU A 1 102 ? 0.783 -1.547 -6.544 1.00 85.56 102 LEU A O 1
ATOM 789 N N . ALA A 1 103 ? 2.811 -2.294 -7.127 1.00 85.00 103 ALA A N 1
ATOM 790 C CA . ALA A 1 103 ? 3.155 -1.094 -7.891 1.00 85.00 103 ALA A CA 1
ATOM 791 C C . ALA A 1 103 ? 2.210 -0.884 -9.089 1.00 85.00 103 ALA A C 1
ATOM 793 O O . ALA A 1 103 ? 1.786 0.240 -9.358 1.00 85.00 103 ALA A O 1
ATOM 794 N N . ALA A 1 104 ? 1.828 -1.963 -9.779 1.00 86.19 104 ALA A N 1
ATOM 795 C CA . ALA A 1 104 ? 0.840 -1.903 -10.855 1.00 86.19 104 ALA A CA 1
ATOM 796 C C . ALA A 1 104 ? -0.562 -1.524 -10.340 1.00 86.19 104 ALA A C 1
ATOM 798 O O . ALA A 1 104 ? -1.250 -0.716 -10.967 1.00 86.19 104 ALA A O 1
ATOM 799 N N . ALA A 1 105 ? -0.968 -2.047 -9.181 1.00 88.12 105 ALA A N 1
ATOM 800 C CA . ALA A 1 105 ? -2.231 -1.684 -8.542 1.00 88.12 105 ALA A CA 1
ATOM 801 C C . ALA A 1 105 ? -2.257 -0.200 -8.141 1.00 88.12 105 ALA A C 1
ATOM 803 O O . ALA A 1 105 ? -3.221 0.497 -8.442 1.00 88.12 105 ALA A O 1
ATOM 804 N N . LEU A 1 106 ? -1.173 0.317 -7.554 1.00 86.56 106 LEU A N 1
ATOM 805 C CA . LEU A 1 106 ? -1.033 1.742 -7.236 1.00 86.56 106 LEU A CA 1
ATOM 806 C C . LEU A 1 106 ? -1.121 2.616 -8.493 1.00 86.56 106 LEU A C 1
ATOM 808 O O . LEU A 1 106 ? -1.861 3.596 -8.494 1.00 86.56 106 LEU A O 1
ATOM 812 N N . ASN A 1 107 ? -0.449 2.232 -9.582 1.00 86.12 107 ASN A N 1
ATOM 813 C CA . ASN A 1 107 ? -0.585 2.919 -10.870 1.00 86.12 107 ASN A CA 1
ATOM 814 C C . ASN A 1 107 ? -2.020 2.869 -11.414 1.00 86.12 107 ASN A C 1
ATOM 816 O O . ASN A 1 107 ? -2.496 3.846 -11.976 1.00 86.12 107 ASN A O 1
ATOM 820 N N . SER A 1 108 ? -2.739 1.764 -11.223 1.00 82.50 108 SER A N 1
ATOM 821 C CA . SER A 1 108 ? -4.141 1.658 -11.650 1.00 82.50 108 SER A CA 1
ATOM 822 C C . SER A 1 108 ? -5.045 2.595 -10.840 1.00 82.50 108 SER A C 1
ATOM 824 O O . SER A 1 108 ? -5.916 3.259 -11.399 1.00 82.50 108 SER A O 1
ATOM 826 N N . VAL A 1 109 ? -4.790 2.722 -9.535 1.00 82.31 109 VAL A N 1
ATOM 827 C CA . VAL A 1 109 ? -5.505 3.652 -8.647 1.00 82.31 109 VAL A CA 1
ATOM 828 C C . VAL A 1 109 ? -5.249 5.116 -9.020 1.00 82.31 109 VAL A C 1
ATOM 830 O O . VAL A 1 109 ? -6.166 5.929 -8.924 1.00 82.31 109 VAL A O 1
ATOM 833 N N . VAL A 1 110 ? -4.051 5.457 -9.511 1.00 80.19 110 VAL A N 1
ATOM 834 C CA . VAL A 1 110 ? -3.748 6.795 -10.059 1.00 80.19 110 VAL A CA 1
ATOM 835 C C . VAL A 1 110 ? -4.713 7.148 -11.196 1.00 80.19 110 VAL A C 1
ATOM 837 O O . VAL A 1 110 ? -5.266 8.247 -11.197 1.00 80.19 110 VAL A O 1
ATOM 840 N N . PHE A 1 111 ? -4.966 6.222 -12.127 1.00 76.50 111 PHE A N 1
ATOM 841 C CA . PHE A 1 111 ? -5.909 6.450 -13.229 1.00 76.50 111 PHE A CA 1
ATOM 842 C C . PHE A 1 111 ? -7.370 6.474 -12.772 1.00 76.50 111 PHE A C 1
ATOM 844 O O . PHE A 1 111 ? -8.153 7.256 -13.303 1.00 76.50 111 PHE A O 1
ATOM 851 N N . LEU A 1 112 ? -7.731 5.641 -11.792 1.00 78.44 112 LEU A N 1
ATOM 852 C CA . LEU A 1 112 ? -9.105 5.537 -11.298 1.00 78.44 112 LEU A CA 1
ATOM 853 C C . LEU A 1 112 ? -9.541 6.778 -10.508 1.00 78.44 112 LEU A C 1
ATOM 855 O O . LEU A 1 112 ? -10.663 7.248 -10.673 1.00 78.44 112 LEU A O 1
ATOM 859 N N . LEU A 1 113 ? -8.673 7.280 -9.625 1.00 76.56 113 LEU A N 1
ATOM 860 C CA . LEU A 1 113 ? -9.031 8.325 -8.661 1.00 76.56 113 LEU A CA 1
ATOM 861 C C . LEU A 1 113 ? -8.637 9.730 -9.118 1.00 76.56 113 LEU A C 1
ATOM 863 O O . LEU A 1 113 ? -9.271 10.705 -8.717 1.00 76.56 113 LEU A O 1
ATOM 867 N N . GLY A 1 114 ? -7.608 9.849 -9.959 1.00 76.38 114 GLY A N 1
ATOM 868 C CA . GLY A 1 114 ? -7.161 11.138 -10.476 1.00 76.38 114 GLY A CA 1
ATOM 869 C C . GLY A 1 114 ? -6.790 12.155 -9.383 1.00 76.38 114 GLY A C 1
ATOM 870 O O . GLY A 1 114 ? -6.526 11.825 -8.222 1.00 76.38 114 GLY A O 1
ATOM 871 N N . GLY A 1 115 ? -6.733 13.428 -9.779 1.00 81.00 115 GLY A N 1
ATOM 872 C CA . GLY A 1 115 ? -6.651 14.562 -8.857 1.00 81.00 115 GLY A CA 1
ATOM 873 C C . GLY A 1 115 ? -5.467 14.533 -7.866 1.00 81.00 115 GLY A C 1
ATOM 874 O O . GLY A 1 115 ? -4.343 14.149 -8.218 1.00 81.00 115 GLY A O 1
ATOM 875 N N . PRO A 1 116 ? -5.688 14.963 -6.608 1.00 77.38 116 PRO A N 1
ATOM 876 C CA . PRO A 1 116 ? -4.647 14.977 -5.575 1.00 77.38 116 PRO A CA 1
ATOM 877 C C . PRO A 1 116 ? -4.148 13.581 -5.176 1.00 77.38 116 PRO A C 1
ATOM 879 O O . PRO A 1 116 ? -2.988 13.430 -4.780 1.00 77.38 116 PRO A O 1
ATOM 882 N N . VAL A 1 117 ? -5.005 12.560 -5.294 1.00 78.06 117 VAL A N 1
ATOM 883 C CA . VAL A 1 117 ? -4.657 11.163 -4.997 1.00 78.06 117 VAL A CA 1
ATOM 884 C C . VAL A 1 117 ? -3.634 10.658 -6.009 1.00 78.06 117 VAL A C 1
ATOM 886 O O . VAL A 1 117 ? -2.566 10.186 -5.616 1.00 78.06 117 VAL A O 1
ATOM 889 N N . ALA A 1 118 ? -3.920 10.845 -7.301 1.00 78.75 118 ALA A N 1
ATOM 890 C CA . ALA A 1 118 ? -3.017 10.511 -8.395 1.00 78.75 118 ALA A CA 1
ATOM 891 C C . ALA A 1 118 ? -1.648 11.169 -8.212 1.00 78.75 118 ALA A C 1
ATOM 893 O O . ALA A 1 118 ? -0.631 10.482 -8.181 1.00 78.75 118 ALA A O 1
ATOM 894 N N . THR A 1 119 ? -1.632 12.485 -7.985 1.00 81.62 119 THR A N 1
ATOM 895 C CA . THR A 1 119 ? -0.388 13.244 -7.783 1.00 81.62 119 THR A CA 1
ATOM 896 C C . THR A 1 119 ? 0.443 12.681 -6.627 1.00 81.62 119 THR A C 1
ATOM 898 O O . THR A 1 119 ? 1.650 12.482 -6.762 1.00 81.62 119 THR A O 1
ATOM 901 N N . THR A 1 120 ? -0.197 12.387 -5.493 1.00 80.25 120 THR A N 1
ATOM 902 C CA . THR A 1 120 ? 0.503 11.893 -4.300 1.00 80.25 120 THR A CA 1
ATOM 903 C C . THR A 1 120 ? 1.085 10.497 -4.530 1.00 80.25 120 THR A C 1
ATOM 905 O O . THR A 1 120 ? 2.255 10.263 -4.225 1.00 80.25 120 THR A O 1
ATOM 908 N N . ILE A 1 121 ? 0.308 9.575 -5.108 1.00 86.00 121 ILE A N 1
ATOM 909 C CA . ILE A 1 121 ? 0.759 8.200 -5.368 1.00 86.00 121 ILE A CA 1
ATOM 910 C C . ILE A 1 121 ? 1.849 8.169 -6.445 1.00 86.00 121 ILE A C 1
ATOM 912 O O . ILE A 1 121 ? 2.833 7.450 -6.286 1.00 86.00 121 ILE A O 1
ATOM 916 N N . SER A 1 122 ? 1.732 8.969 -7.509 1.00 85.62 122 SER A N 1
ATOM 917 C CA . SER A 1 122 ? 2.764 9.058 -8.550 1.00 85.62 122 SER A CA 1
ATOM 918 C C . SER A 1 122 ? 4.103 9.544 -7.994 1.00 85.62 122 SER A C 1
ATOM 920 O O . SER A 1 122 ? 5.150 8.982 -8.324 1.00 85.62 122 SER A O 1
ATOM 922 N N . LEU A 1 123 ? 4.089 10.542 -7.104 1.00 83.25 123 LEU A N 1
ATOM 923 C CA . LEU A 1 123 ? 5.311 10.988 -6.433 1.00 83.25 123 LEU A CA 1
ATOM 924 C C . LEU A 1 123 ? 5.882 9.903 -5.520 1.00 83.25 123 LEU A C 1
ATOM 926 O O . LEU A 1 123 ? 7.086 9.658 -5.556 1.00 83.25 123 LEU A O 1
ATOM 930 N N . VAL A 1 124 ? 5.030 9.216 -4.751 1.00 86.38 124 VAL A N 1
ATOM 931 C CA . VAL A 1 124 ? 5.442 8.069 -3.930 1.00 86.38 124 VAL A CA 1
ATOM 932 C C . VAL A 1 124 ? 6.144 7.016 -4.791 1.00 86.38 124 VAL A C 1
ATOM 934 O O . VAL A 1 124 ? 7.268 6.638 -4.479 1.00 86.38 124 VAL A O 1
ATOM 937 N N . LEU A 1 125 ? 5.534 6.593 -5.900 1.00 85.25 125 LEU A N 1
ATOM 938 C CA . LEU A 1 125 ? 6.100 5.585 -6.804 1.00 85.25 125 LEU A CA 1
ATOM 939 C C . LEU A 1 125 ? 7.427 6.018 -7.442 1.00 85.25 125 LEU A C 1
ATOM 941 O O . LEU A 1 125 ? 8.243 5.164 -7.771 1.00 85.25 125 LEU A O 1
ATOM 945 N N . THR A 1 126 ? 7.660 7.323 -7.586 1.00 83.38 126 THR A N 1
ATOM 946 C CA . THR A 1 126 ? 8.913 7.863 -8.131 1.00 83.38 126 THR A CA 1
ATOM 947 C C . THR A 1 126 ? 10.068 7.784 -7.127 1.00 83.38 126 THR A C 1
ATOM 949 O O . THR A 1 126 ? 11.217 7.611 -7.529 1.00 83.38 126 THR A O 1
ATOM 952 N N . ILE A 1 127 ? 9.789 7.918 -5.825 1.00 81.81 127 ILE A N 1
ATOM 953 C CA . ILE A 1 127 ? 10.831 7.992 -4.784 1.00 81.81 127 ILE A CA 1
ATOM 954 C C . ILE A 1 127 ? 11.097 6.660 -4.075 1.00 81.81 127 ILE A C 1
ATOM 956 O O . ILE A 1 127 ? 12.127 6.518 -3.415 1.00 81.81 127 ILE A O 1
ATOM 960 N N . ILE A 1 128 ? 10.181 5.690 -4.160 1.00 81.56 128 ILE A N 1
ATOM 961 C CA . ILE A 1 128 ? 10.324 4.407 -3.464 1.00 81.56 128 ILE A CA 1
ATOM 962 C C . ILE A 1 128 ? 10.996 3.341 -4.333 1.00 81.56 128 ILE A C 1
ATOM 964 O O . ILE A 1 128 ? 10.720 3.203 -5.519 1.00 81.56 128 ILE A O 1
ATOM 968 N N . GLY A 1 129 ? 11.849 2.527 -3.708 1.00 76.62 129 GLY A N 1
ATOM 969 C CA . GLY A 1 129 ? 12.425 1.333 -4.326 1.00 76.62 129 GLY A CA 1
ATOM 970 C C . GLY A 1 129 ? 11.671 0.052 -3.962 1.00 76.62 129 GLY A C 1
ATOM 971 O O . GLY A 1 129 ? 10.788 0.037 -3.101 1.00 76.62 129 GLY A O 1
ATOM 972 N N . THR A 1 130 ? 12.084 -1.066 -4.562 1.00 75.44 130 THR A N 1
ATOM 973 C CA . THR A 1 130 ? 11.467 -2.389 -4.358 1.00 75.44 130 THR A CA 1
ATOM 974 C C . THR A 1 130 ? 11.383 -2.799 -2.885 1.00 75.44 130 THR A C 1
ATOM 976 O O . THR A 1 130 ? 10.361 -3.329 -2.461 1.00 75.44 130 THR A O 1
ATOM 979 N N . ALA A 1 131 ? 12.413 -2.518 -2.078 1.00 74.81 131 ALA A N 1
ATOM 980 C CA . ALA A 1 131 ? 12.420 -2.847 -0.648 1.00 74.81 131 ALA A CA 1
ATOM 981 C C . ALA A 1 131 ? 11.284 -2.148 0.125 1.00 74.81 131 ALA A C 1
ATOM 983 O O . ALA A 1 131 ? 10.638 -2.745 0.985 1.00 74.81 131 ALA A O 1
ATOM 984 N N . THR A 1 132 ? 10.991 -0.895 -0.219 1.00 84.19 132 THR A N 1
ATOM 985 C CA . THR A 1 132 ? 9.897 -0.129 0.383 1.00 84.19 132 THR A CA 1
ATOM 986 C C . THR A 1 132 ? 8.533 -0.691 -0.018 1.00 84.19 132 THR A C 1
ATOM 988 O O . THR A 1 132 ? 7.645 -0.801 0.824 1.00 84.19 132 THR A O 1
ATOM 991 N N . LEU A 1 133 ? 8.378 -1.129 -1.271 1.00 82.19 133 LEU A N 1
ATOM 992 C CA . LEU A 1 133 ? 7.158 -1.795 -1.739 1.00 82.19 133 LEU A CA 1
ATOM 993 C C . LEU A 1 133 ? 6.918 -3.142 -1.042 1.00 82.19 133 LEU A C 1
ATOM 995 O O . LEU A 1 133 ? 5.771 -3.457 -0.733 1.00 82.19 133 LEU A O 1
ATOM 999 N N . VAL A 1 134 ? 7.968 -3.917 -0.741 1.00 85.06 134 VAL A N 1
ATOM 1000 C CA . VAL A 1 134 ? 7.852 -5.145 0.076 1.00 85.06 134 VAL A CA 1
ATOM 1001 C C . VAL A 1 134 ? 7.284 -4.813 1.458 1.00 85.06 134 VAL A C 1
ATOM 1003 O O . VAL A 1 134 ? 6.336 -5.457 1.909 1.00 85.06 134 VAL A O 1
ATOM 1006 N N . ASN A 1 135 ? 7.810 -3.771 2.107 1.00 85.50 135 ASN A N 1
ATOM 1007 C CA . ASN A 1 135 ? 7.299 -3.319 3.402 1.00 85.50 135 ASN A CA 1
ATOM 1008 C C . ASN A 1 135 ? 5.843 -2.847 3.316 1.00 85.50 135 ASN A C 1
ATOM 1010 O O . ASN A 1 135 ? 5.068 -3.086 4.241 1.00 85.50 135 ASN A O 1
ATOM 1014 N N . LEU A 1 136 ? 5.449 -2.199 2.217 1.00 88.19 136 LEU A N 1
ATOM 1015 C CA . LEU A 1 136 ? 4.059 -1.809 1.990 1.00 88.19 136 LEU A CA 1
ATOM 1016 C C . LEU A 1 136 ? 3.146 -3.033 1.799 1.00 88.19 136 LEU A C 1
ATOM 1018 O O . LEU A 1 136 ? 2.061 -3.065 2.373 1.00 88.19 136 LEU A O 1
ATOM 1022 N N . CYS A 1 137 ? 3.589 -4.066 1.070 1.00 86.06 137 CYS A N 1
ATOM 1023 C CA . CYS A 1 137 ? 2.839 -5.323 0.917 1.00 86.06 137 CYS A CA 1
ATOM 1024 C C . CYS A 1 137 ? 2.564 -5.977 2.279 1.00 86.06 137 CYS A C 1
ATOM 1026 O O . CYS A 1 137 ? 1.432 -6.375 2.577 1.00 86.06 137 CYS A O 1
ATOM 1028 N N . TYR A 1 138 ? 3.596 -6.049 3.125 1.00 91.31 138 TYR A N 1
ATOM 1029 C CA . TYR A 1 138 ? 3.470 -6.562 4.487 1.00 91.31 138 TYR A CA 1
ATOM 1030 C C . TYR A 1 138 ? 2.488 -5.722 5.314 1.00 91.31 138 TYR A C 1
ATOM 1032 O O . TYR A 1 138 ? 1.597 -6.271 5.962 1.00 91.31 138 TYR A O 1
ATOM 1040 N N . LEU A 1 139 ? 2.601 -4.393 5.241 1.00 92.50 139 LEU A N 1
ATOM 1041 C CA . LEU A 1 139 ? 1.729 -3.471 5.963 1.00 92.50 139 LEU A CA 1
ATOM 1042 C C . LEU A 1 139 ? 0.261 -3.594 5.536 1.00 92.50 139 LEU A C 1
ATOM 1044 O O . LEU A 1 139 ? -0.612 -3.631 6.395 1.00 92.50 139 LEU A O 1
ATOM 1048 N N . ILE A 1 140 ? -0.017 -3.708 4.236 1.00 92.50 140 ILE A N 1
ATOM 1049 C CA . ILE A 1 140 ? -1.374 -3.910 3.706 1.00 92.50 140 ILE A CA 1
ATOM 1050 C C . ILE A 1 140 ? -1.964 -5.225 4.215 1.00 92.50 140 ILE A C 1
ATOM 1052 O O . ILE A 1 140 ? -3.094 -5.253 4.701 1.00 92.50 140 ILE A O 1
ATOM 1056 N N . THR A 1 141 ? -1.187 -6.307 4.156 1.00 88.31 141 THR A N 1
ATOM 1057 C CA . THR A 1 141 ? -1.624 -7.622 4.645 1.00 88.31 141 THR A CA 1
ATOM 1058 C C . THR A 1 141 ? -1.939 -7.564 6.139 1.00 88.31 141 THR A C 1
ATOM 1060 O O . THR A 1 141 ? -3.002 -8.008 6.577 1.00 88.31 141 THR A O 1
ATOM 1063 N N . GLN A 1 142 ? -1.055 -6.942 6.922 1.00 91.06 142 GLN A N 1
ATOM 1064 C CA . GLN A 1 142 ? -1.263 -6.726 8.350 1.00 91.06 142 GLN A CA 1
ATOM 1065 C C . GLN A 1 142 ? -2.506 -5.864 8.623 1.00 91.06 142 GLN A C 1
ATOM 1067 O O . GLN A 1 142 ? -3.295 -6.201 9.504 1.00 91.06 142 GLN A O 1
ATOM 1072 N N . ALA A 1 143 ? -2.715 -4.781 7.872 1.00 87.75 143 ALA A N 1
ATOM 1073 C CA . ALA A 1 143 ? -3.856 -3.885 8.040 1.00 87.75 143 ALA A CA 1
ATOM 1074 C C . ALA A 1 143 ? -5.190 -4.602 7.799 1.00 87.75 143 ALA A C 1
ATOM 1076 O O . ALA A 1 143 ? -6.122 -4.431 8.584 1.00 87.75 143 ALA A O 1
ATOM 1077 N N . VAL A 1 144 ? -5.263 -5.471 6.784 1.00 85.75 144 VAL A N 1
ATOM 1078 C CA . VAL A 1 144 ? -6.466 -6.271 6.507 1.00 85.75 144 VAL A CA 1
ATOM 1079 C C . VAL A 1 144 ? -6.765 -7.243 7.649 1.00 85.75 144 VAL A C 1
ATOM 1081 O O . VAL A 1 144 ? -7.915 -7.331 8.084 1.00 85.75 144 VAL A O 1
ATOM 1084 N N . VAL A 1 145 ? -5.742 -7.918 8.186 1.00 88.38 145 VAL A N 1
ATOM 1085 C CA . VAL A 1 145 ? -5.892 -8.824 9.341 1.00 88.38 145 VAL A CA 1
ATOM 1086 C C . VAL A 1 145 ? -6.338 -8.061 10.593 1.00 88.38 145 VAL A C 1
ATOM 1088 O O . VAL A 1 145 ? -7.222 -8.519 11.316 1.00 88.38 145 VAL A O 1
ATOM 1091 N N . LEU A 1 146 ? -5.774 -6.875 10.831 1.00 88.00 146 LEU A N 1
ATOM 1092 C CA . LEU A 1 146 ? -6.105 -6.019 11.975 1.00 88.00 146 LEU A CA 1
ATOM 1093 C C . LEU A 1 146 ? -7.361 -5.157 11.766 1.00 88.00 146 LEU A C 1
ATOM 1095 O O . LEU A 1 146 ? -7.720 -4.397 12.663 1.00 88.00 146 LEU A O 1
ATOM 1099 N N . LYS A 1 147 ? -8.031 -5.278 10.612 1.00 90.81 147 LYS A N 1
ATOM 1100 C CA . LYS A 1 147 ? -9.214 -4.495 10.222 1.00 90.81 147 LYS A CA 1
ATOM 1101 C C . LYS A 1 147 ? -8.997 -2.973 10.287 1.00 90.81 147 LYS A C 1
ATOM 1103 O O . LYS A 1 147 ? -9.878 -2.244 10.734 1.00 90.81 147 LYS A O 1
ATOM 1108 N N . LYS A 1 148 ? -7.831 -2.502 9.840 1.00 86.44 148 LYS A N 1
ATOM 1109 C CA . LYS A 1 148 ? -7.454 -1.080 9.800 1.00 86.44 148 LYS A CA 1
ATOM 1110 C C . LYS A 1 148 ? -7.351 -0.548 8.374 1.00 86.44 148 LYS A C 1
ATOM 1112 O O . LYS A 1 148 ? -7.120 -1.319 7.440 1.00 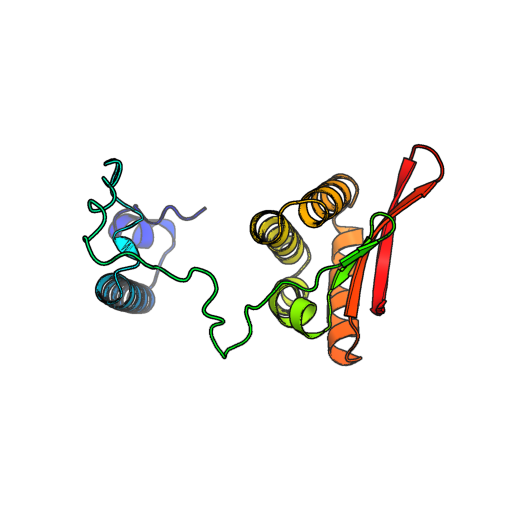86.44 148 LYS A O 1
ATOM 1117 N N . GLY A 1 149 ? -7.487 0.767 8.223 1.00 89.75 149 GLY A N 1
ATOM 1118 C CA . GLY A 1 149 ? -7.156 1.451 6.978 1.00 89.75 149 GLY A CA 1
ATOM 1119 C C . GLY A 1 149 ? -5.643 1.556 6.788 1.00 89.75 149 GLY A C 1
ATOM 1120 O O . GLY A 1 149 ? -4.859 1.282 7.703 1.00 89.75 149 GLY A O 1
ATOM 1121 N N . VAL A 1 150 ? -5.219 1.974 5.599 1.00 92.88 150 VAL A N 1
ATOM 1122 C CA . VAL A 1 150 ? -3.810 2.237 5.272 1.00 92.88 150 VAL A CA 1
ATOM 1123 C C . VAL A 1 150 ? -3.684 3.643 4.720 1.00 92.88 150 VAL A C 1
ATOM 1125 O O . VAL A 1 150 ? -4.513 4.066 3.922 1.00 92.88 150 VAL A O 1
ATOM 1128 N N . TYR A 1 151 ? -2.638 4.359 5.116 1.00 92.94 151 TYR A N 1
ATOM 1129 C CA . TYR A 1 151 ? -2.247 5.589 4.447 1.00 92.94 151 TYR A CA 1
ATOM 1130 C C . TYR A 1 151 ? -0.904 5.431 3.745 1.00 92.94 151 TYR A C 1
ATOM 1132 O O . TYR A 1 151 ? -0.003 4.741 4.233 1.00 92.94 151 TYR A O 1
ATOM 1140 N N . ILE A 1 152 ? -0.780 6.095 2.600 1.00 92.94 152 ILE A N 1
ATOM 1141 C CA . ILE A 1 152 ? 0.423 6.130 1.769 1.00 92.94 152 ILE A CA 1
ATOM 1142 C C . ILE A 1 152 ? 0.657 7.580 1.367 1.00 92.94 152 ILE A C 1
ATOM 1144 O O . ILE A 1 152 ? -0.270 8.268 0.940 1.00 92.94 152 ILE A O 1
ATOM 1148 N N . GLY A 1 153 ? 1.884 8.068 1.489 1.00 89.62 153 GLY A N 1
ATOM 1149 C CA . GLY A 1 153 ? 2.172 9.436 1.103 1.00 89.62 153 GLY A CA 1
ATOM 1150 C C . GLY A 1 153 ? 3.591 9.881 1.352 1.00 89.62 153 GLY A C 1
ATOM 1151 O O . GLY A 1 153 ? 4.528 9.087 1.441 1.00 89.62 153 GLY A O 1
ATOM 1152 N N . ILE A 1 154 ? 3.721 11.195 1.462 1.00 87.12 154 ILE A N 1
ATOM 1153 C CA . ILE A 1 154 ? 4.987 11.891 1.597 1.00 87.12 154 ILE A CA 1
ATOM 1154 C C . ILE A 1 154 ? 4.915 12.800 2.817 1.00 87.12 154 ILE A C 1
ATOM 1156 O O . ILE A 1 154 ? 3.909 13.448 3.082 1.00 87.12 154 ILE A O 1
ATOM 1160 N N . THR A 1 155 ? 6.004 12.847 3.573 1.00 87.56 155 THR A N 1
ATOM 1161 C CA . THR A 1 155 ? 6.254 13.871 4.584 1.00 87.56 155 THR A CA 1
ATOM 1162 C C . THR A 1 155 ? 7.439 14.713 4.132 1.00 87.56 155 THR A C 1
ATOM 1164 O O . THR A 1 155 ? 8.512 14.193 3.823 1.00 87.56 155 THR A O 1
ATOM 1167 N N . TRP A 1 156 ? 7.247 16.024 4.079 1.00 80.75 156 TRP A N 1
ATOM 1168 C CA . TRP A 1 156 ? 8.278 16.959 3.649 1.00 80.75 156 TRP A CA 1
ATOM 1169 C C . TRP A 1 156 ? 9.238 17.260 4.803 1.00 80.75 156 TRP A C 1
ATOM 1171 O O . TRP A 1 156 ? 8.816 17.747 5.850 1.00 80.75 156 TRP A O 1
ATOM 1181 N N . ASN A 1 157 ? 10.529 16.974 4.615 1.00 81.12 157 ASN A N 1
ATOM 1182 C CA . ASN A 1 157 ? 11.593 17.434 5.513 1.00 81.12 157 ASN A CA 1
ATOM 1183 C C . ASN A 1 157 ? 12.295 18.620 4.838 1.00 81.12 157 ASN A C 1
ATOM 1185 O O . ASN A 1 157 ? 13.323 18.462 4.177 1.00 81.12 157 ASN A O 1
ATOM 1189 N N . GLY A 1 158 ? 11.657 19.791 4.884 1.00 78.88 158 GLY A N 1
ATOM 1190 C CA . GLY A 1 158 ? 12.030 20.929 4.042 1.00 78.88 158 GLY A CA 1
ATOM 1191 C C . GLY A 1 158 ? 11.661 20.680 2.575 1.00 78.88 158 GLY A C 1
ATOM 1192 O O . GLY A 1 158 ? 10.510 20.380 2.273 1.00 78.88 158 GLY A O 1
ATOM 1193 N N . ALA A 1 159 ? 12.632 20.788 1.663 1.00 78.50 159 ALA A N 1
ATOM 1194 C CA . ALA A 1 159 ? 12.415 20.585 0.225 1.00 78.50 159 ALA A CA 1
ATOM 1195 C C . ALA A 1 159 ? 12.471 19.109 -0.220 1.00 78.50 159 ALA A C 1
ATOM 1197 O O . ALA A 1 159 ? 12.154 18.814 -1.370 1.00 78.50 159 ALA A O 1
ATOM 1198 N N . PHE A 1 160 ? 12.889 18.184 0.655 1.00 79.44 160 PHE A N 1
ATOM 1199 C CA . PHE A 1 160 ? 13.045 16.776 0.289 1.00 79.44 160 PHE A CA 1
ATOM 1200 C C . PHE A 1 160 ? 11.812 15.941 0.692 1.00 79.44 160 PHE A C 1
ATOM 1202 O O . PHE A 1 160 ? 11.427 15.958 1.872 1.00 79.44 160 PHE A O 1
ATOM 1209 N N . PRO A 1 161 ? 11.197 15.197 -0.248 1.00 81.06 161 PRO A N 1
ATOM 1210 C CA . PRO A 1 161 ? 10.068 14.324 0.046 1.00 81.06 161 PRO A CA 1
ATOM 1211 C C . PRO A 1 161 ? 10.542 13.025 0.712 1.00 81.06 161 PRO A C 1
ATOM 1213 O O . PRO A 1 161 ? 11.362 12.296 0.160 1.00 81.06 161 PRO A O 1
ATOM 1216 N N . ASN A 1 162 ? 9.996 12.696 1.885 1.00 87.38 162 ASN A N 1
ATOM 1217 C CA . ASN A 1 162 ? 10.247 11.416 2.550 1.00 87.38 162 ASN A CA 1
ATOM 1218 C C . ASN A 1 162 ? 9.009 10.542 2.477 1.00 87.38 162 ASN A C 1
ATOM 1220 O O . ASN A 1 162 ? 7.912 10.979 2.822 1.00 87.38 162 ASN A O 1
ATOM 1224 N N . TYR A 1 163 ? 9.191 9.294 2.069 1.00 88.06 163 TYR A N 1
ATOM 1225 C CA . TYR A 1 163 ? 8.100 8.337 2.032 1.00 88.06 163 TYR A CA 1
ATOM 1226 C C . TYR A 1 163 ? 7.519 8.084 3.430 1.00 88.06 163 TYR A C 1
ATOM 1228 O O . TYR A 1 163 ? 8.256 7.887 4.397 1.00 88.06 163 TYR A O 1
ATOM 1236 N N . ALA A 1 164 ? 6.191 8.060 3.522 1.00 89.62 164 ALA A N 1
ATOM 1237 C CA . ALA A 1 164 ? 5.452 7.751 4.735 1.00 89.62 164 ALA A CA 1
ATOM 1238 C C . ALA A 1 164 ? 4.334 6.746 4.437 1.00 89.62 164 ALA A C 1
ATOM 1240 O O . ALA A 1 164 ? 3.564 6.910 3.491 1.00 89.62 164 ALA A O 1
ATOM 1241 N N . GLN A 1 165 ? 4.216 5.733 5.290 1.00 92.50 165 GLN A N 1
ATOM 1242 C CA . GLN A 1 165 ? 3.141 4.746 5.254 1.00 92.50 165 GLN A CA 1
ATOM 1243 C C . GLN A 1 165 ? 2.748 4.338 6.670 1.00 92.50 165 GLN A C 1
ATOM 1245 O O . GLN A 1 165 ? 3.574 4.393 7.584 1.00 92.50 165 GLN A O 1
ATOM 1250 N N . GLY A 1 166 ? 1.516 3.878 6.849 1.00 91.31 166 GLY A N 1
ATOM 1251 C CA . GLY A 1 166 ? 1.047 3.398 8.144 1.00 91.31 166 GLY A CA 1
ATOM 1252 C C . GLY A 1 166 ? -0.386 2.891 8.098 1.00 91.31 166 GLY A C 1
ATOM 1253 O O . GLY A 1 166 ? -1.073 3.027 7.090 1.00 91.31 166 GLY A O 1
ATOM 1254 N N . THR A 1 167 ? -0.842 2.316 9.207 1.00 91.94 167 THR A N 1
ATOM 1255 C CA . THR A 1 167 ? -2.265 2.023 9.418 1.00 91.94 167 THR A CA 1
ATOM 1256 C C . THR A 1 167 ? -2.965 3.208 10.074 1.00 91.94 167 THR A C 1
ATOM 1258 O O . THR A 1 167 ? -2.321 3.910 10.859 1.00 91.94 167 THR A O 1
ATOM 1261 N N . TRP A 1 168 ? -4.266 3.375 9.839 1.00 86.56 168 TRP A N 1
ATOM 1262 C CA . TRP A 1 168 ? -5.113 4.341 10.548 1.00 86.56 168 TRP A CA 1
ATOM 1263 C C . TRP A 1 168 ? -6.449 3.725 10.970 1.00 86.56 168 TRP A C 1
ATOM 1265 O O . TRP A 1 168 ? -6.844 2.692 10.374 1.00 86.56 168 TRP A O 1
#

Sequence (168 aa):
MILLNDDVNYLMGKYNVSDEFLKLLNAIMDDANAKGLTKGLISDDFVSLPTPVEGGITDITKEFPGDTVSPMAQVKDWKVYFTLDEVKMYFFVAASTGPVALAAALNSVVFLLGGPVATTISLVLTIIGTATLVNLCYLITQAVVLKKGVYIGITWNGAFPNYAQGTW

Organism: NCBI:txid2325572

pLDDT: mean 70.83, std 17.58, range [33.5, 92.94]

Secondary structure (DSSP, 8-state):
---TTS-HHHHHHHH---HHHHHHHHHHHHHHHHTTGGGGTS--S--------SS----TT---SS-------EEETTEEEE-HHHIIIIIIHHHHH-HHHHHHHHHHHHHHH-HHHHHHHHHHHHH--HHHHHHHHHHHHHHHHTT--EEEEEEEETTEEEEEEEE-

Radius of gyration: 21.31 Å; chains: 1; bounding box: 50×48×48 Å

Foldseek 3Di:
DPDPPDDPVCCCVPVVDDPVVVVVVVVVVVVCVVVVVCVVPDDPDPPPDPDPDPPDPPDPPPDDPDDPPQQPQDDDQFKTKHALVRLVVQALVQLVVALVSRLVSLCVVLVVNPDSSVVFSVVQSVPDDRVVSNVVSVQSNVCNVVNWIKMWGWHDPDPDTDTDIHTD